Protein AF-A0A9D8Q7W8-F1 (afdb_monomer)

Secondary structure (DSSP, 8-state):
--------PPP-PPPHHHHHHHHHHHHHHHHTT-EEEEEEEPTTS-EEEEEEE-

Sequence (54 aa):
MSTTETTLNPAPMRPEVTRAVCRGAARHLRDRGYAIVKEMTFANGRRGDIVALS

Solvent-accessible surface area (backbone atoms only — not comparable to full-atom values): 3556 Å² total; per-residue (Å²): 136,85,80,82,78,78,80,70,74,73,72,82,76,70,54,69,66,57,55,52,49,55,51,52,52,54,48,59,42,41,78,73,71,30,49,78,47,65,68,4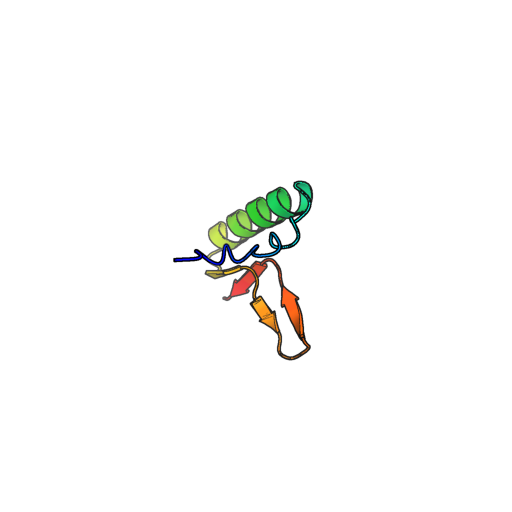3,71,45,96,86,73,48,71,37,70,65,44,80,45,130

pLDDT: mean 84.55, std 17.24, range [40.62, 98.19]

Radius of gyration: 15.96 Å; Cα contacts (8 Å, |Δi|>4): 44; chains: 1; bounding box: 22×54×26 Å

Nearest PDB structures (foldseek):
  4g6v-assembly1_A  TM=5.655E-01  e=1.091E+00  Burkholderia pseudomallei 1026a
  7p5x-assembly1_AY  TM=4.652E-01  e=9.508E+00  Mycolicibacterium smegmatis MC2 155

Foldseek 3Di:
DDDPPPPPPPDPDDPVVVVVVLVVVCVVLVVVVWDKDAQDQDPVRDTDRIDTDD

Mean predicted aligned error: 9.33 Å

Structure (mmCIF, N/CA/C/O backbone):
data_AF-A0A9D8Q7W8-F1
#
_entry.id   AF-A0A9D8Q7W8-F1
#
loop_
_atom_site.group_PDB
_atom_site.id
_atom_site.type_symbol
_atom_site.label_atom_id
_atom_site.label_alt_id
_atom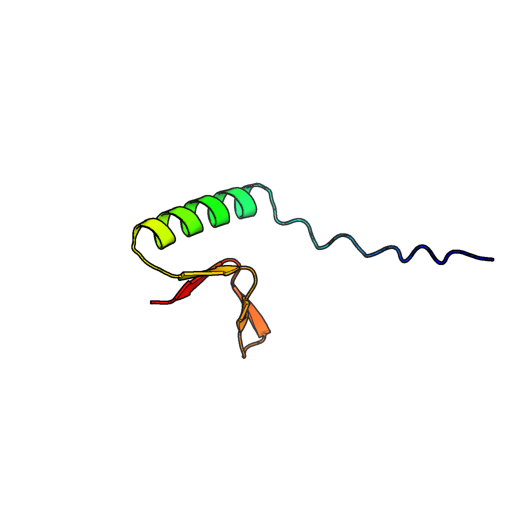_site.label_comp_id
_atom_site.label_asym_id
_atom_site.label_entity_id
_atom_site.label_seq_id
_atom_site.pdbx_PDB_ins_code
_atom_site.Cartn_x
_atom_site.Cartn_y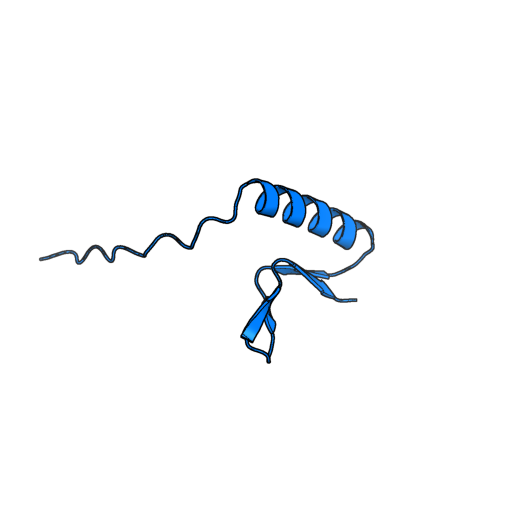
_atom_site.Cartn_z
_atom_site.occupancy
_atom_site.B_iso_or_equiv
_atom_site.auth_seq_id
_atom_site.auth_comp_id
_atom_site.auth_asym_id
_atom_site.auth_atom_id
_atom_site.pdbx_PDB_model_num
ATOM 1 N N . MET A 1 1 ? -2.942 46.225 2.026 1.00 44.25 1 MET A N 1
ATOM 2 C CA . MET A 1 1 ? -3.534 44.911 2.351 1.00 44.25 1 MET A CA 1
ATOM 3 C C . MET A 1 1 ? -2.496 43.856 2.012 1.00 44.25 1 MET A C 1
ATOM 5 O O . MET A 1 1 ? -2.287 43.595 0.838 1.00 44.25 1 MET A O 1
ATOM 9 N N . SER A 1 2 ? -1.763 43.362 3.013 1.00 40.62 2 SER A N 1
ATOM 10 C CA . SER A 1 2 ? -0.708 42.362 2.813 1.00 40.62 2 SER A CA 1
ATOM 11 C C . SER A 1 2 ? -1.333 40.984 2.643 1.00 40.62 2 SER A C 1
ATOM 13 O O . SER A 1 2 ? -1.902 40.442 3.587 1.00 40.62 2 SER A O 1
ATOM 15 N N . THR A 1 3 ? -1.243 40.425 1.443 1.00 49.19 3 THR A N 1
ATOM 16 C CA . THR A 1 3 ?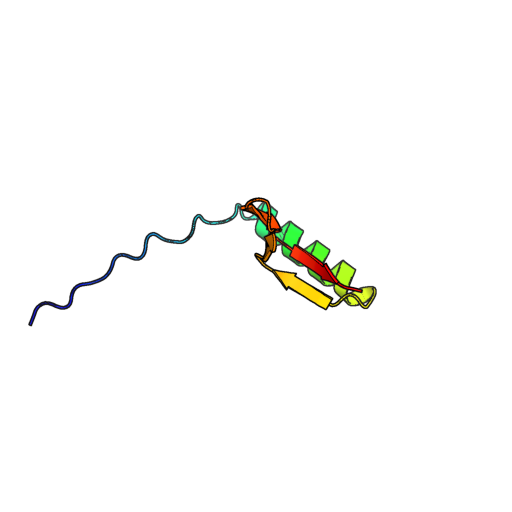 -1.539 39.018 1.177 1.00 49.19 3 THR A CA 1
ATOM 17 C C . THR A 1 3 ? -0.402 38.187 1.757 1.00 49.19 3 THR A C 1
ATOM 19 O O . THR A 1 3 ? 0.691 38.139 1.199 1.00 49.19 3 THR A O 1
ATOM 22 N N . THR A 1 4 ? -0.624 37.582 2.921 1.00 52.84 4 THR A N 1
ATOM 23 C CA . THR A 1 4 ? 0.285 36.593 3.502 1.00 52.84 4 THR A CA 1
ATOM 24 C C . THR A 1 4 ? 0.301 35.364 2.601 1.00 52.84 4 THR A C 1
ATOM 26 O O . THR A 1 4 ? -0.584 34.513 2.680 1.00 52.84 4 THR A O 1
ATOM 29 N N . GLU A 1 5 ? 1.284 35.297 1.710 1.00 55.66 5 GLU A N 1
ATOM 30 C CA . GLU A 1 5 ? 1.595 34.114 0.921 1.00 55.66 5 GLU A CA 1
ATOM 31 C C . GLU A 1 5 ? 2.150 33.051 1.874 1.00 55.66 5 GLU A C 1
ATOM 33 O O . GLU A 1 5 ? 3.324 33.048 2.246 1.00 55.66 5 GLU A O 1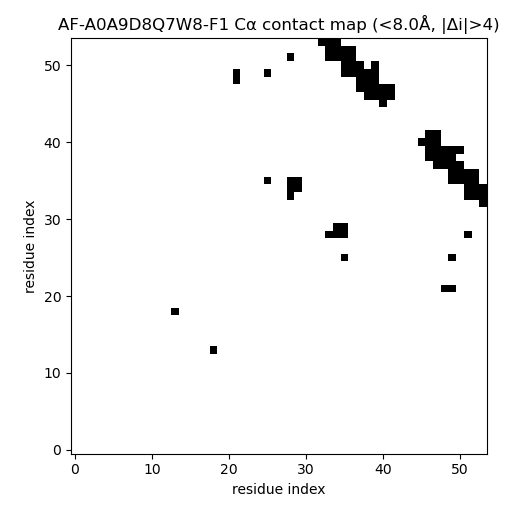
ATOM 38 N N . THR A 1 6 ? 1.259 32.188 2.366 1.00 57.28 6 THR A N 1
ATOM 39 C CA . THR A 1 6 ? 1.632 30.993 3.117 1.00 57.28 6 THR A CA 1
ATOM 40 C C . THR A 1 6 ? 2.462 30.112 2.193 1.00 57.28 6 THR A C 1
ATOM 42 O O . THR A 1 6 ? 1.928 29.387 1.355 1.00 57.28 6 THR A O 1
ATOM 45 N N . THR A 1 7 ? 3.781 30.176 2.342 1.00 58.03 7 THR A N 1
ATOM 46 C CA . THR A 1 7 ? 4.730 29.232 1.755 1.00 58.03 7 THR A CA 1
ATOM 47 C C . THR A 1 7 ? 4.479 27.865 2.393 1.00 58.03 7 THR A C 1
ATOM 49 O O . THR A 1 7 ? 5.082 27.487 3.395 1.00 58.03 7 THR A O 1
ATOM 52 N N . LEU A 1 8 ? 3.511 27.129 1.844 1.00 61.62 8 LEU A N 1
ATOM 53 C CA . LEU A 1 8 ? 3.313 25.713 2.120 1.00 61.62 8 LEU A CA 1
ATOM 54 C C . LEU A 1 8 ? 4.605 25.0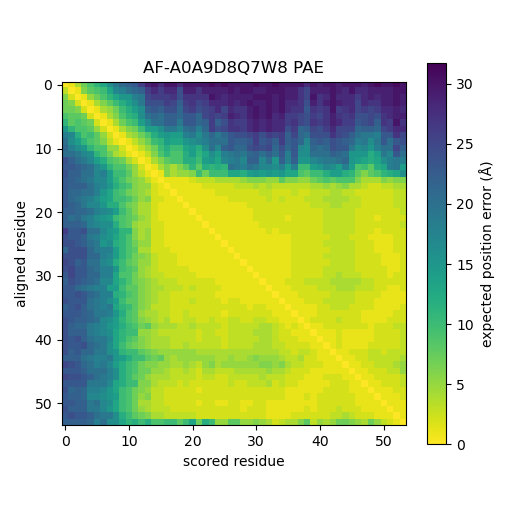13 1.702 1.00 61.62 8 LEU A C 1
ATOM 56 O O . LEU A 1 8 ? 4.906 24.924 0.513 1.00 61.62 8 LEU A O 1
ATOM 60 N N . ASN A 1 9 ? 5.389 24.568 2.685 1.00 61.75 9 ASN A N 1
ATOM 61 C CA . ASN A 1 9 ? 6.537 23.700 2.462 1.00 61.75 9 ASN A CA 1
ATOM 62 C C . ASN A 1 9 ? 6.090 22.579 1.506 1.00 61.75 9 ASN A C 1
ATOM 64 O O . ASN A 1 9 ? 5.146 21.860 1.860 1.00 61.75 9 ASN A O 1
ATOM 68 N N . PRO A 1 10 ? 6.658 22.464 0.288 1.00 59.66 10 PRO A N 1
ATOM 69 C CA . PRO A 1 10 ? 6.217 21.447 -0.647 1.00 59.66 10 PRO A CA 1
ATOM 70 C C . PRO A 1 10 ? 6.332 20.100 0.056 1.00 59.66 10 PRO A C 1
ATOM 72 O O . PRO A 1 10 ? 7.371 19.786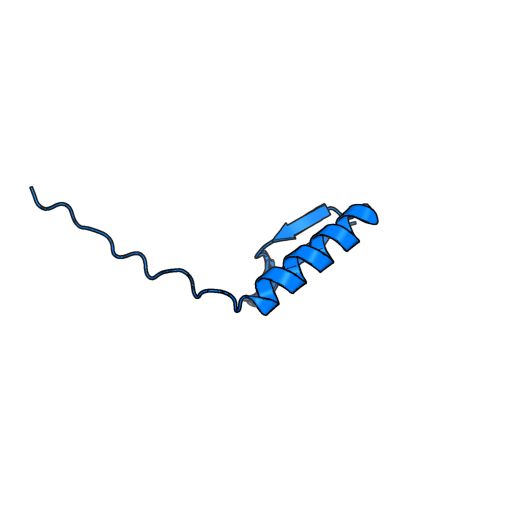 0.643 1.00 59.66 10 PRO A O 1
ATOM 75 N N . ALA A 1 11 ? 5.237 19.334 0.054 1.00 61.78 11 ALA A N 1
ATOM 76 C CA . ALA A 1 11 ? 5.232 18.015 0.664 1.00 61.78 11 ALA A CA 1
ATOM 77 C C . ALA A 1 11 ? 6.462 17.251 0.146 1.00 61.78 11 ALA A C 1
ATOM 79 O O . ALA A 1 11 ? 6.716 17.305 -1.063 1.00 61.78 11 ALA A O 1
ATOM 80 N N . PRO A 1 12 ? 7.248 16.599 1.026 1.00 61.34 12 PRO A N 1
ATOM 81 C CA . PRO A 1 12 ? 8.502 15.970 0.640 1.00 61.34 12 PRO A CA 1
ATOM 82 C C . PRO A 1 12 ? 8.260 15.096 -0.588 1.00 61.34 12 PRO A C 1
ATOM 84 O O . PRO A 1 12 ? 7.475 14.144 -0.543 1.00 61.34 12 PRO A O 1
ATOM 87 N N . MET A 1 13 ? 8.866 15.482 -1.714 1.00 62.38 13 MET A N 1
ATOM 88 C CA . MET A 1 13 ? 8.612 14.812 -2.979 1.00 62.38 13 MET A CA 1
ATOM 89 C C . MET A 1 13 ? 9.079 13.367 -2.852 1.00 62.38 13 MET A C 1
ATOM 91 O O . MET A 1 13 ? 10.253 13.092 -2.604 1.00 62.38 13 MET A O 1
ATOM 95 N N . ARG A 1 14 ? 8.143 12.431 -3.017 1.00 65.75 14 ARG A N 1
ATOM 96 C CA . ARG A 1 14 ? 8.469 11.009 -3.120 1.00 65.75 14 ARG A CA 1
ATOM 97 C C . ARG A 1 14 ? 9.440 10.842 -4.295 1.00 65.75 14 ARG A C 1
ATOM 99 O O . ARG A 1 14 ? 9.120 11.349 -5.375 1.00 65.75 14 ARG A O 1
ATOM 106 N N . PRO A 1 15 ? 10.563 10.119 -4.130 1.00 80.56 15 PRO A N 1
ATOM 107 C CA . PRO A 1 15 ? 11.435 9.776 -5.246 1.00 80.56 15 PRO A CA 1
ATOM 108 C C . PRO A 1 15 ? 10.605 9.222 -6.412 1.00 80.56 15 PRO A C 1
ATOM 110 O O . PRO A 1 15 ? 9.646 8.475 -6.190 1.00 80.56 15 PRO A O 1
ATOM 113 N N . GLU A 1 16 ? 10.934 9.578 -7.655 1.00 84.81 16 GLU A N 1
ATOM 114 C CA . GLU A 1 16 ? 10.132 9.189 -8.829 1.00 84.81 16 GLU A CA 1
ATOM 115 C C . GLU A 1 16 ? 9.908 7.672 -8.914 1.00 84.81 16 GLU A C 1
ATOM 117 O O . GLU A 1 16 ? 8.819 7.214 -9.273 1.00 84.81 16 GLU A O 1
ATOM 122 N N . VAL A 1 17 ? 10.908 6.902 -8.474 1.00 88.50 17 VAL A N 1
ATOM 123 C CA . VAL A 1 17 ? 10.857 5.443 -8.329 1.00 88.50 17 VAL A CA 1
ATOM 124 C C . VAL A 1 17 ? 9.721 5.014 -7.401 1.00 88.50 17 VAL A C 1
ATOM 126 O O . VAL A 1 17 ? 8.907 4.176 -7.781 1.00 88.50 17 VAL A O 1
ATOM 129 N N . THR A 1 18 ? 9.587 5.620 -6.218 1.00 90.12 18 THR A N 1
ATOM 130 C CA . THR A 1 18 ? 8.488 5.332 -5.282 1.00 90.12 18 THR A CA 1
ATOM 131 C C . THR A 1 18 ? 7.137 5.600 -5.938 1.00 90.12 18 THR A C 1
ATOM 133 O O . THR A 1 18 ? 6.217 4.791 -5.826 1.00 90.12 18 THR A O 1
ATOM 136 N N . ARG A 1 19 ? 7.011 6.697 -6.696 1.00 88.94 19 ARG A N 1
ATOM 137 C CA . ARG A 1 19 ? 5.767 7.019 -7.411 1.00 88.94 19 ARG A CA 1
ATOM 138 C C . ARG A 1 19 ? 5.434 5.979 -8.483 1.00 88.94 19 ARG A C 1
ATOM 140 O O . ARG A 1 19 ? 4.261 5.631 -8.644 1.00 88.94 19 ARG A O 1
ATOM 147 N N . ALA A 1 20 ? 6.436 5.495 -9.214 1.00 93.19 20 ALA A N 1
ATOM 148 C CA . ALA A 1 20 ? 6.266 4.458 -10.227 1.00 93.19 20 ALA A CA 1
ATOM 149 C C . ALA A 1 20 ? 5.858 3.117 -9.593 1.00 93.19 20 ALA A C 1
ATOM 151 O O . ALA A 1 20 ? 4.863 2.521 -10.010 1.00 93.19 20 ALA A O 1
ATOM 152 N N . VAL A 1 21 ? 6.550 2.700 -8.529 1.00 94.69 21 VAL A N 1
ATOM 153 C CA . VAL A 1 21 ? 6.274 1.451 -7.803 1.00 94.69 21 VAL A CA 1
ATOM 154 C C . VAL A 1 21 ? 4.878 1.465 -7.184 1.00 94.69 21 VAL A C 1
ATOM 156 O O . VAL A 1 21 ? 4.091 0.555 -7.441 1.00 94.69 21 VAL A O 1
ATOM 159 N N . CYS A 1 22 ? 4.510 2.518 -6.446 1.00 95.19 22 CYS A N 1
ATOM 160 C CA . CYS A 1 22 ? 3.176 2.627 -5.849 1.00 95.19 22 CYS A CA 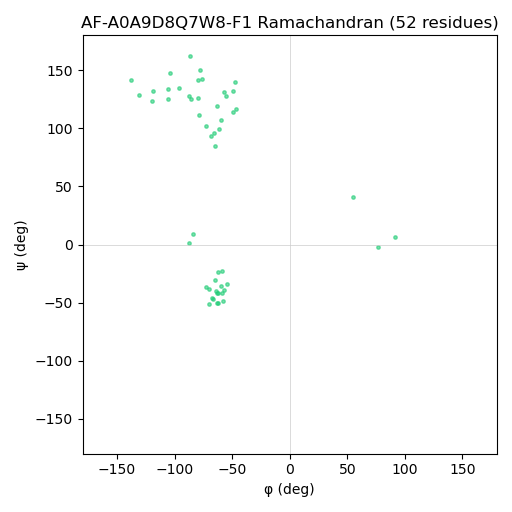1
ATOM 161 C C . CYS A 1 22 ? 2.069 2.600 -6.910 1.00 95.19 22 CYS A C 1
ATOM 163 O O . CYS A 1 22 ? 1.004 2.029 -6.678 1.00 95.19 22 CYS A O 1
ATOM 165 N N . ARG A 1 23 ? 2.307 3.187 -8.092 1.00 94.62 23 ARG A N 1
ATOM 166 C CA . ARG A 1 23 ? 1.356 3.149 -9.212 1.00 94.62 23 ARG A CA 1
ATOM 167 C C . ARG A 1 23 ? 1.201 1.737 -9.775 1.00 94.62 23 ARG A C 1
ATOM 169 O O . ARG A 1 23 ? 0.067 1.317 -9.994 1.00 94.62 23 ARG A O 1
ATOM 176 N N . GLY A 1 24 ? 2.304 1.025 -10.001 1.00 96.94 24 GLY A N 1
ATOM 177 C CA . GLY A 1 24 ? 2.289 -0.350 -10.506 1.00 96.94 24 GLY A CA 1
ATOM 178 C C . GLY A 1 24 ? 1.605 -1.307 -9.532 1.00 96.94 24 GLY A C 1
ATOM 179 O O . GLY A 1 24 ? 0.649 -1.988 -9.898 1.00 96.94 24 GLY A O 1
ATOM 180 N N . ALA A 1 25 ? 2.014 -1.274 -8.264 1.00 97.06 25 ALA A N 1
ATOM 181 C CA . ALA A 1 25 ? 1.434 -2.112 -7.222 1.00 97.06 25 ALA A CA 1
ATOM 182 C C . ALA A 1 25 ? -0.063 -1.819 -7.007 1.00 97.06 25 ALA A C 1
ATOM 184 O O . ALA A 1 25 ? -0.863 -2.747 -6.930 1.00 97.06 25 ALA A O 1
ATOM 185 N N . ALA A 1 26 ? -0.481 -0.548 -7.000 1.00 96.88 26 ALA A N 1
ATOM 186 C CA . ALA A 1 26 ? -1.894 -0.193 -6.854 1.00 96.88 26 ALA A CA 1
ATOM 187 C C . ALA A 1 26 ? -2.776 -0.652 -8.028 1.00 96.88 26 ALA A C 1
ATOM 189 O O . ALA A 1 26 ? -3.964 -0.891 -7.821 1.00 96.88 26 ALA A O 1
ATOM 190 N N . ARG A 1 27 ? -2.235 -0.734 -9.253 1.00 97.31 27 ARG A N 1
ATOM 191 C CA . ARG A 1 27 ? -2.953 -1.316 -10.401 1.00 97.31 27 ARG A CA 1
ATOM 192 C C . ARG A 1 27 ? -3.091 -2.819 -10.227 1.00 97.31 27 ARG A C 1
ATOM 194 O O . ARG A 1 27 ? -4.199 -3.329 -10.212 1.00 97.31 27 ARG A O 1
ATOM 201 N N . HIS A 1 28 ? -1.977 -3.483 -9.950 1.00 97.69 28 HIS A N 1
ATOM 202 C CA . HIS A 1 28 ? -1.939 -4.925 -9.755 1.00 97.69 28 HIS A CA 1
ATOM 203 C C . HIS A 1 28 ? -2.878 -5.421 -8.644 1.00 97.69 28 HIS A C 1
ATOM 205 O O . HIS A 1 28 ? -3.509 -6.465 -8.775 1.00 97.69 28 HIS A O 1
ATOM 211 N N . LEU A 1 29 ? -2.984 -4.671 -7.545 1.00 97.69 29 LEU A N 1
ATOM 212 C CA . LEU A 1 29 ? -3.890 -4.993 -6.445 1.00 97.69 29 LEU A CA 1
ATOM 213 C C . LEU A 1 29 ? -5.362 -4.734 -6.814 1.00 97.69 29 LEU A C 1
ATOM 215 O O . LEU A 1 29 ? -6.216 -5.538 -6.455 1.00 97.69 29 LEU A O 1
ATOM 219 N N . ARG A 1 30 ? -5.666 -3.679 -7.583 1.00 96.69 30 ARG A N 1
ATOM 220 C CA . ARG A 1 30 ? -7.025 -3.459 -8.113 1.00 96.69 30 ARG A CA 1
ATOM 221 C C . ARG A 1 30 ? -7.463 -4.571 -9.055 1.00 96.69 30 ARG A C 1
ATOM 223 O O . ARG A 1 30 ? -8.595 -5.023 -8.946 1.00 96.69 30 ARG A O 1
ATOM 230 N N . ASP A 1 31 ? -6.571 -5.036 -9.925 1.00 98.00 31 ASP A N 1
ATOM 231 C CA . ASP A 1 31 ? -6.870 -6.124 -10.866 1.00 98.00 31 ASP A CA 1
ATOM 232 C C . ASP A 1 31 ? -7.208 -7.436 -10.137 1.00 98.00 31 ASP A C 1
ATOM 234 O O . ASP A 1 31 ? -7.920 -8.282 -10.669 1.00 98.00 31 ASP A O 1
ATOM 238 N N . ARG A 1 32 ? -6.740 -7.594 -8.892 1.00 97.38 32 ARG A N 1
ATOM 239 C CA . ARG A 1 32 ? -7.100 -8.709 -8.002 1.00 97.38 32 ARG A CA 1
ATOM 240 C C . ARG A 1 32 ? -8.364 -8.476 -7.167 1.00 97.38 32 ARG A C 1
ATOM 242 O O . ARG A 1 32 ? -8.714 -9.340 -6.372 1.00 97.38 32 ARG A O 1
ATOM 249 N N . GLY A 1 33 ? -9.034 -7.337 -7.327 1.00 97.75 33 GLY A N 1
ATOM 250 C CA . GLY A 1 33 ? -10.277 -7.007 -6.627 1.00 97.75 33 GLY A CA 1
ATOM 251 C C . GLY A 1 33 ? -10.107 -6.264 -5.300 1.00 97.75 33 GLY A C 1
ATOM 252 O O . GLY A 1 33 ? -11.099 -6.036 -4.618 1.00 97.75 33 GLY A O 1
ATOM 253 N N . TYR A 1 34 ? -8.893 -5.846 -4.927 1.00 98.19 34 TYR A N 1
ATOM 254 C CA . TYR A 1 34 ? -8.687 -5.093 -3.686 1.00 98.19 34 TYR A CA 1
ATOM 255 C C . TYR A 1 34 ? -9.056 -3.612 -3.836 1.00 98.19 34 TYR A C 1
ATOM 257 O O . TYR A 1 34 ? -8.707 -2.953 -4.825 1.00 98.19 34 TYR A O 1
ATOM 265 N N . ALA A 1 35 ? -9.661 -3.045 -2.791 1.00 97.50 35 ALA A N 1
ATOM 266 C CA . ALA A 1 35 ? -9.776 -1.599 -2.638 1.00 97.50 35 ALA A CA 1
ATOM 267 C C . ALA A 1 35 ? -8.431 -1.008 -2.181 1.00 97.50 35 ALA A C 1
ATOM 269 O O . ALA A 1 35 ? -7.715 -1.611 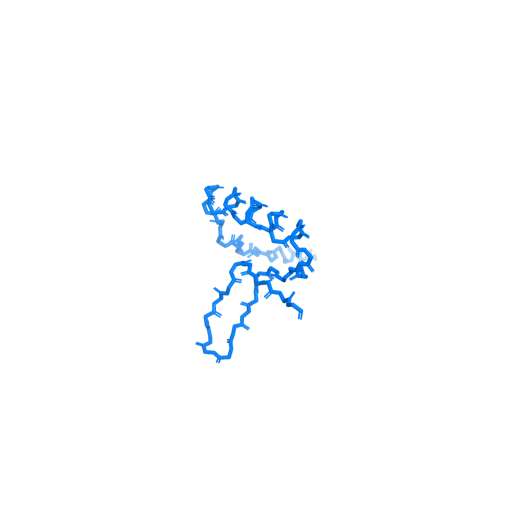-1.384 1.00 97.50 35 ALA A O 1
ATOM 270 N N . ILE A 1 36 ? -8.067 0.178 -2.688 1.00 97.44 36 ILE A N 1
ATOM 271 C CA . ILE A 1 36 ? -6.749 0.789 -2.441 1.00 97.44 36 ILE A CA 1
ATOM 272 C C . ILE A 1 36 ? -6.879 2.132 -1.734 1.00 97.44 36 ILE A C 1
ATOM 274 O O . ILE A 1 36 ? -7.451 3.068 -2.297 1.00 97.44 36 ILE A O 1
ATOM 278 N N . VAL A 1 37 ? -6.227 2.254 -0.578 1.00 95.38 37 VAL A N 1
ATOM 279 C CA . VAL A 1 37 ? -6.028 3.513 0.154 1.00 95.38 37 VAL A CA 1
ATOM 280 C C . VAL A 1 37 ? -4.579 3.963 -0.016 1.00 95.38 37 VAL A C 1
ATOM 282 O O . VAL A 1 37 ? -3.655 3.158 0.085 1.00 95.38 37 VAL A O 1
ATOM 285 N N . LYS A 1 38 ? -4.361 5.245 -0.315 1.00 93.06 38 LYS A N 1
ATOM 286 C CA . LYS A 1 38 ? -3.019 5.837 -0.431 1.00 93.06 38 LYS A CA 1
ATOM 287 C C . LYS A 1 38 ? -2.719 6.674 0.804 1.00 93.06 38 LYS A C 1
ATOM 289 O O . LYS A 1 38 ? -3.628 7.292 1.343 1.00 93.06 38 LYS A O 1
ATOM 294 N N . GLU A 1 39 ? -1.449 6.719 1.192 1.00 90.81 39 GLU A N 1
ATOM 295 C CA . GLU A 1 39 ? -0.945 7.576 2.279 1.00 90.81 39 GLU A CA 1
ATOM 296 C C . GLU A 1 39 ? -1.670 7.379 3.623 1.00 90.81 39 GLU A C 1
ATOM 298 O O . GLU A 1 39 ? -1.948 8.330 4.348 1.00 90.81 39 GLU A O 1
ATOM 303 N N . MET A 1 40 ? -1.971 6.127 3.969 1.00 94.69 40 MET A N 1
ATOM 304 C CA . MET A 1 40 ? -2.657 5.789 5.214 1.00 94.69 40 MET A CA 1
ATOM 305 C C . MET A 1 40 ? -1.678 5.798 6.390 1.00 94.69 40 MET A C 1
ATOM 307 O O . MET A 1 40 ? -0.665 5.097 6.370 1.00 94.69 40 MET A O 1
ATOM 311 N N . THR A 1 41 ? -2.000 6.550 7.438 1.00 95.56 41 THR A N 1
ATOM 312 C CA . THR A 1 41 ? -1.274 6.497 8.712 1.00 95.56 41 THR A CA 1
ATOM 313 C C . THR A 1 41 ? -1.865 5.404 9.595 1.00 95.56 41 THR A C 1
ATOM 315 O O . THR A 1 41 ? -3.072 5.356 9.821 1.00 95.56 41 THR A O 1
ATOM 318 N N . PHE A 1 42 ? -1.014 4.518 10.098 1.00 93.06 42 PHE A N 1
ATOM 319 C CA . PHE A 1 42 ? -1.391 3.460 11.027 1.00 93.06 42 PHE A CA 1
ATOM 320 C C . PHE A 1 42 ? -1.345 3.957 12.477 1.00 93.06 42 PHE A C 1
ATOM 322 O O . PHE A 1 42 ? -0.672 4.937 12.791 1.00 93.06 42 PHE A O 1
ATOM 329 N N . ALA A 1 43 ? -1.995 3.230 13.389 1.00 95.06 43 ALA A N 1
ATOM 330 C CA . ALA A 1 43 ? -2.035 3.572 14.815 1.00 95.06 43 ALA A CA 1
ATOM 331 C C . ALA A 1 43 ? -0.643 3.656 15.479 1.00 95.06 43 ALA A C 1
ATOM 333 O O . ALA A 1 43 ? -0.470 4.347 16.474 1.00 95.06 43 ALA A O 1
ATOM 334 N N . ASN A 1 44 ? 0.364 2.989 14.908 1.00 95.25 44 ASN A N 1
ATOM 335 C CA . ASN A 1 44 ? 1.756 3.051 15.365 1.00 95.25 44 ASN A CA 1
ATOM 336 C C . ASN A 1 44 ? 2.542 4.259 14.811 1.00 95.25 44 ASN A C 1
ATOM 338 O O . ASN A 1 44 ? 3.766 4.288 14.914 1.00 95.25 44 ASN A O 1
ATOM 342 N N . GLY A 1 45 ? 1.873 5.211 14.155 1.00 93.94 45 GLY A N 1
ATOM 343 C CA . GLY A 1 45 ? 2.489 6.402 13.569 1.00 93.94 45 GLY A CA 1
ATOM 344 C C . GLY A 1 45 ? 3.239 6.163 12.254 1.00 93.94 45 GLY A C 1
ATOM 345 O O . GLY A 1 45 ? 3.736 7.115 11.654 1.00 93.94 45 GLY A O 1
ATOM 346 N N . ARG A 1 46 ? 3.322 4.919 11.758 1.00 93.81 46 ARG A N 1
ATOM 347 C CA . ARG A 1 46 ? 3.921 4.630 10.446 1.00 93.81 46 ARG A CA 1
ATOM 348 C C . ARG A 1 46 ? 2.943 4.975 9.330 1.00 93.81 46 ARG A C 1
ATOM 350 O O . ARG A 1 46 ? 1.734 4.827 9.483 1.00 93.81 46 ARG A O 1
ATOM 357 N N . ARG A 1 47 ? 3.479 5.358 8.172 1.00 93.19 47 ARG A N 1
ATOM 358 C CA . ARG A 1 47 ? 2.692 5.620 6.965 1.00 93.19 47 ARG A CA 1
ATOM 359 C C . ARG A 1 47 ? 2.860 4.489 5.957 1.00 93.19 47 ARG A C 1
ATOM 361 O O . ARG A 1 47 ? 3.981 4.169 5.565 1.00 93.19 47 ARG A O 1
ATOM 368 N N . GLY A 1 48 ? 1.743 3.911 5.533 1.00 93.19 48 GLY A N 1
ATOM 369 C CA . GLY A 1 48 ? 1.659 3.059 4.358 1.00 93.19 48 GLY A CA 1
ATOM 370 C C . GLY A 1 48 ? 1.444 3.914 3.114 1.00 93.19 48 GLY A C 1
ATOM 371 O O . GLY A 1 48 ? 0.512 4.713 3.044 1.00 93.19 48 GLY A O 1
ATOM 372 N N . ASP A 1 49 ? 2.303 3.755 2.114 1.00 93.38 49 ASP A N 1
ATOM 373 C CA . ASP A 1 49 ? 2.173 4.505 0.863 1.00 93.38 49 ASP A CA 1
ATOM 374 C C . ASP A 1 49 ? 0.970 4.046 0.037 1.00 93.38 49 ASP A C 1
ATOM 376 O O . ASP A 1 49 ? 0.256 4.867 -0.544 1.00 93.38 49 ASP A O 1
ATOM 380 N N . ILE A 1 50 ? 0.727 2.736 0.042 1.00 95.56 50 ILE A N 1
ATOM 381 C CA . ILE A 1 50 ? -0.477 2.092 -0.471 1.00 95.56 50 ILE A CA 1
ATOM 382 C C . ILE A 1 50 ? -0.901 0.987 0.502 1.00 95.56 50 ILE A C 1
ATOM 384 O O . ILE A 1 50 ? -0.054 0.284 1.053 1.00 95.56 50 ILE A O 1
ATOM 388 N N . VAL A 1 51 ? -2.205 0.833 0.699 1.00 96.62 51 VAL A N 1
ATOM 389 C CA . VAL A 1 51 ? -2.822 -0.200 1.536 1.00 96.62 51 VAL A CA 1
ATOM 390 C C . VAL A 1 51 ? -3.928 -0.864 0.725 1.00 96.62 51 VAL A C 1
ATOM 392 O O . VAL A 1 51 ? -4.758 -0.169 0.138 1.00 96.62 51 VAL A O 1
ATOM 395 N N . ALA A 1 52 ? -3.904 -2.194 0.663 1.00 97.56 52 ALA A N 1
ATOM 396 C CA . ALA A 1 52 ? -4.941 -3.005 0.036 1.00 97.56 52 ALA A CA 1
ATOM 397 C C . ALA A 1 52 ? -5.924 -3.502 1.094 1.00 97.56 52 ALA A C 1
ATOM 399 O O . ALA A 1 52 ? -5.503 -3.985 2.144 1.00 97.56 52 ALA A O 1
ATOM 400 N N . LEU A 1 53 ? -7.212 -3.391 0.796 1.00 96.31 53 LEU A N 1
ATOM 401 C CA . LEU A 1 53 ? -8.308 -3.863 1.632 1.00 96.31 53 LEU A CA 1
ATOM 402 C C . LEU A 1 53 ? -9.097 -4.912 0.842 1.00 96.31 53 LEU A C 1
ATOM 404 O O . LEU A 1 53 ? -9.383 -4.688 -0.339 1.00 96.31 53 LEU A O 1
ATOM 408 N N . SER A 1 54 ? -9.386 -6.047 1.481 1.00 89.75 54 SER A N 1
ATOM 409 C CA . SER A 1 54 ? -10.202 -7.149 0.948 1.00 89.75 54 SER A CA 1
ATOM 410 C C . SER A 1 54 ? -11.654 -7.020 1.366 1.00 89.75 54 SER A C 1
ATOM 412 O O . SER A 1 54 ? -11.849 -6.772 2.579 1.00 89.75 54 SER A O 1
#